Protein AF-A0A7X8ZEW9-F1 (afdb_monomer)

pLDDT: mean 89.28, std 10.48, range [47.88, 98.31]

Structure (mmCIF, N/CA/C/O backbone):
data_AF-A0A7X8ZEW9-F1
#
_entry.id   AF-A0A7X8ZEW9-F1
#
loop_
_atom_site.group_PDB
_atom_site.id
_atom_site.type_symbol
_atom_site.label_atom_id
_atom_site.label_alt_id
_atom_site.label_comp_id
_atom_site.label_asym_id
_atom_site.label_entity_id
_atom_site.label_seq_id
_atom_site.pdbx_PDB_ins_code
_atom_site.Cartn_x
_atom_site.Cartn_y
_atom_site.Cartn_z
_atom_site.occupancy
_atom_site.B_iso_or_equiv
_atom_site.auth_seq_id
_atom_site.auth_comp_id
_atom_site.auth_asym_id
_atom_site.auth_atom_id
_atom_site.pdbx_PDB_model_num
ATOM 1 N N . ILE A 1 1 ? 8.782 7.985 -11.694 1.00 92.25 1 ILE A N 1
ATOM 2 C CA . ILE A 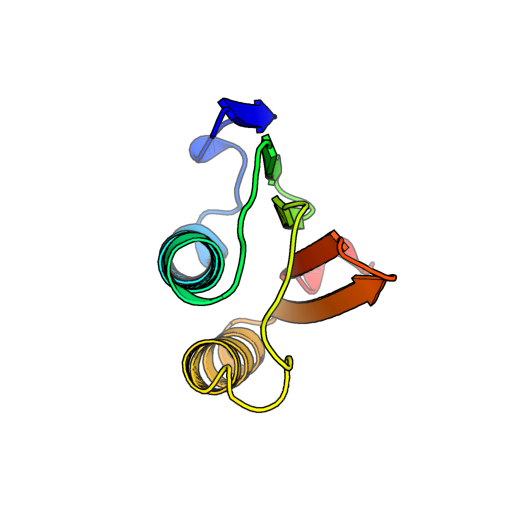1 1 ? 7.692 7.443 -10.858 1.00 92.25 1 ILE A CA 1
ATOM 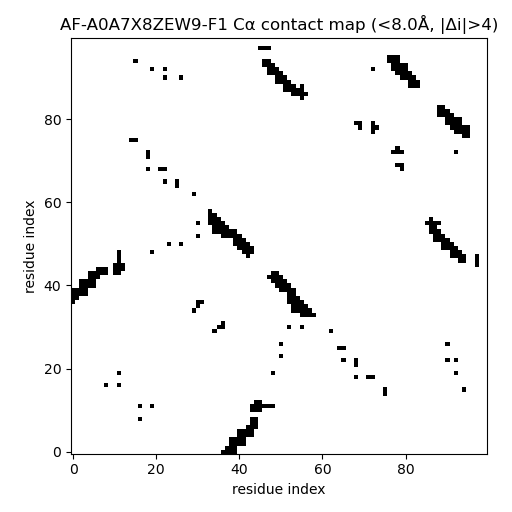3 C C . ILE A 1 1 ? 6.792 8.595 -10.441 1.00 92.25 1 ILE A C 1
ATOM 5 O O . ILE A 1 1 ? 7.290 9.540 -9.837 1.00 92.25 1 ILE A O 1
ATOM 9 N N . ILE A 1 2 ? 5.519 8.547 -10.815 1.00 97.56 2 ILE A N 1
ATOM 10 C CA . ILE A 1 2 ? 4.462 9.445 -10.342 1.00 97.56 2 ILE A CA 1
ATOM 11 C C . ILE A 1 2 ? 3.773 8.751 -9.164 1.00 97.56 2 ILE A C 1
ATOM 13 O O . ILE A 1 2 ? 3.508 7.555 -9.240 1.00 97.56 2 ILE A O 1
ATOM 17 N N . LEU A 1 3 ? 3.511 9.486 -8.083 1.00 97.56 3 LEU A N 1
ATOM 18 C CA . LEU A 1 3 ? 2.736 8.996 -6.944 1.00 97.56 3 LEU A CA 1
ATOM 19 C C . LEU A 1 3 ? 1.396 9.729 -6.904 1.00 97.56 3 LEU A C 1
ATOM 21 O O . LEU A 1 3 ? 1.367 10.939 -6.679 1.00 97.56 3 LEU A O 1
ATOM 25 N N . ASN A 1 4 ? 0.308 8.988 -7.080 1.00 98.25 4 ASN A N 1
ATOM 26 C CA . ASN A 1 4 ? -1.048 9.478 -6.876 1.00 98.25 4 ASN A CA 1
ATOM 27 C C . ASN A 1 4 ? -1.505 9.095 -5.469 1.00 98.25 4 ASN A C 1
ATOM 29 O O . ASN A 1 4 ? -1.360 7.947 -5.050 1.00 98.25 4 ASN A O 1
ATOM 33 N N . ILE A 1 5 ? -2.057 10.059 -4.737 1.00 97.88 5 ILE A N 1
ATOM 34 C CA . ILE A 1 5 ? -2.599 9.837 -3.396 1.00 97.88 5 ILE A CA 1
ATOM 35 C C . ILE A 1 5 ? -4.090 10.151 -3.429 1.00 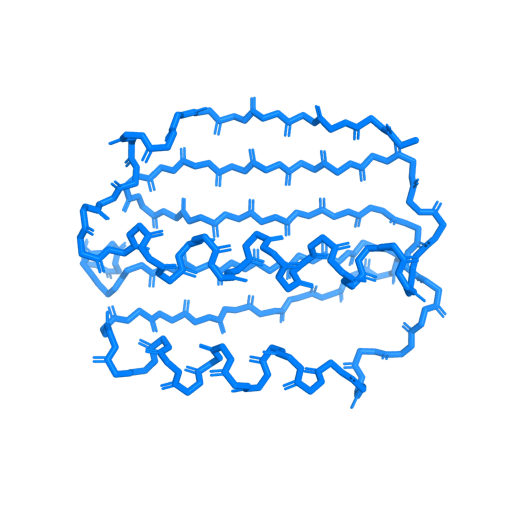97.88 5 ILE A C 1
ATOM 37 O O . ILE A 1 5 ? -4.501 11.225 -3.870 1.00 97.88 5 ILE A O 1
ATOM 41 N N . HIS A 1 6 ? -4.890 9.206 -2.952 1.00 98.00 6 HIS A N 1
ATOM 42 C CA . HIS A 1 6 ? -6.334 9.306 -2.830 1.00 98.00 6 HIS A CA 1
ATOM 43 C C . HIS A 1 6 ? -6.717 9.200 -1.350 1.00 98.00 6 HIS A C 1
ATOM 45 O O . HIS A 1 6 ? -6.465 8.167 -0.731 1.00 98.00 6 HIS A O 1
ATOM 51 N N . GLY A 1 7 ? -7.342 10.247 -0.808 1.00 96.81 7 GLY A N 1
ATOM 52 C CA . GLY A 1 7 ? -7.672 10.356 0.619 1.00 96.81 7 GLY A CA 1
ATOM 53 C C . GLY A 1 7 ? -6.542 10.962 1.456 1.00 96.81 7 GLY A C 1
ATOM 54 O O . GLY A 1 7 ? -5.521 11.401 0.921 1.00 96.81 7 GLY A O 1
ATOM 55 N N . ASP A 1 8 ? -6.742 10.992 2.770 1.00 95.75 8 ASP A N 1
ATOM 56 C CA . ASP A 1 8 ? -5.813 11.541 3.757 1.00 95.75 8 ASP A CA 1
ATOM 57 C C . ASP A 1 8 ? -5.413 10.490 4.808 1.00 95.75 8 ASP A C 1
ATOM 59 O O . ASP A 1 8 ? -6.135 9.535 5.091 1.00 95.75 8 ASP A O 1
ATOM 63 N N . ALA A 1 9 ? -4.252 10.670 5.441 1.00 93.44 9 ALA A N 1
ATOM 64 C CA . ALA A 1 9 ? -3.815 9.803 6.537 1.00 93.44 9 ALA A CA 1
ATOM 65 C C . ALA A 1 9 ? -4.797 9.803 7.726 1.00 93.44 9 ALA A C 1
ATOM 67 O O . ALA A 1 9 ? -4.870 8.826 8.474 1.00 93.44 9 ALA A O 1
ATOM 68 N N . LEU A 1 10 ? -5.551 10.889 7.906 1.00 95.31 10 LEU A N 1
ATOM 69 C CA . LEU A 1 10 ? -6.588 11.016 8.920 1.00 95.31 10 LEU A CA 1
ATOM 70 C C . LEU A 1 10 ? -7.853 10.218 8.589 1.00 95.31 10 LEU A C 1
ATOM 72 O O . LEU A 1 10 ? -8.566 9.866 9.529 1.00 95.31 10 LEU A O 1
ATOM 76 N N . ASP A 1 11 ? -8.078 9.869 7.319 1.00 95.75 11 ASP A N 1
ATOM 77 C CA . ASP A 1 11 ? -9.197 9.016 6.899 1.00 95.75 11 ASP A CA 1
ATOM 78 C C . ASP A 1 11 ? -8.984 7.552 7.304 1.00 95.75 11 ASP A C 1
ATOM 80 O O . ASP A 1 11 ? -9.937 6.781 7.352 1.00 95.75 11 ASP A O 1
ATOM 84 N N . VAL A 1 12 ? -7.746 7.156 7.620 1.00 94.88 12 VAL A N 1
ATOM 85 C CA . VAL A 1 12 ? -7.429 5.828 8.153 1.00 94.88 12 VAL A CA 1
ATOM 86 C C . VAL A 1 12 ? -7.801 5.758 9.632 1.00 94.88 12 VAL A C 1
ATOM 88 O O . VAL A 1 12 ? -7.424 6.632 10.427 1.00 94.88 12 VAL A O 1
ATOM 91 N N . GLU A 1 13 ? -8.477 4.673 10.013 1.00 91.25 13 GLU A N 1
ATOM 92 C CA . GLU A 1 13 ? -8.856 4.384 11.396 1.00 91.25 13 GLU A CA 1
ATOM 93 C C . GLU A 1 13 ? -7.645 4.491 12.342 1.00 91.25 13 GLU A C 1
ATOM 95 O O . GLU A 1 13 ? -6.601 3.890 12.064 1.00 91.25 13 GLU A O 1
ATOM 100 N N . PRO A 1 14 ? -7.738 5.210 13.481 1.00 90.88 14 PRO A N 1
ATOM 101 C CA . PRO A 1 14 ? -6.601 5.430 14.377 1.00 90.88 14 PRO A CA 1
ATOM 102 C C . PRO A 1 14 ? -5.881 4.147 14.800 1.00 90.88 14 PRO A C 1
ATOM 104 O O . PRO A 1 14 ? -4.651 4.123 14.834 1.00 90.88 14 PRO A O 1
ATOM 107 N N . ALA A 1 15 ? -6.637 3.074 15.051 1.00 88.62 15 ALA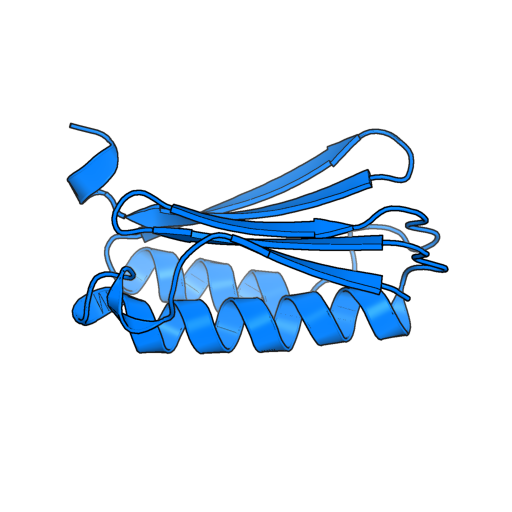 A N 1
ATOM 108 C CA . ALA A 1 15 ? -6.107 1.762 15.425 1.00 88.62 15 ALA A CA 1
ATOM 109 C C . ALA A 1 15 ? -5.239 1.115 14.328 1.00 88.62 15 ALA A C 1
ATOM 111 O O . ALA A 1 15 ? -4.429 0.240 14.618 1.00 88.62 15 ALA A O 1
ATOM 112 N N . GLN A 1 16 ? -5.383 1.552 13.076 1.00 90.38 16 GLN A N 1
ATOM 113 C CA . GLN A 1 16 ? -4.670 1.006 11.925 1.00 90.38 16 GLN A CA 1
ATOM 114 C C . GLN A 1 16 ? -3.564 1.905 11.388 1.00 90.38 16 GLN A C 1
ATOM 116 O O . GLN A 1 16 ? -2.764 1.442 10.578 1.00 90.38 16 GLN A O 1
ATOM 121 N N . ARG A 1 17 ? -3.483 3.171 11.811 1.00 93.00 17 ARG A N 1
ATOM 122 C CA . ARG A 1 17 ? -2.522 4.141 11.255 1.00 93.00 17 ARG A CA 1
ATOM 123 C C . ARG A 1 17 ? -1.075 3.676 11.359 1.00 93.00 17 ARG A C 1
ATOM 125 O O . ARG A 1 17 ? -0.304 3.881 10.425 1.00 93.00 17 ARG A O 1
ATOM 132 N N . GLU A 1 18 ? -0.710 3.020 12.460 1.00 93.19 18 GLU A N 1
ATOM 133 C CA . GLU A 1 18 ? 0.626 2.440 12.597 1.00 93.19 18 GLU A CA 1
ATOM 134 C C . GLU A 1 18 ? 0.852 1.350 11.544 1.00 93.19 18 GLU A C 1
ATOM 136 O O . GLU A 1 18 ? 1.794 1.428 10.760 1.00 93.19 18 GLU A O 1
ATOM 141 N N . LEU A 1 19 ? -0.048 0.373 11.447 1.00 93.25 19 LEU A N 1
ATOM 142 C CA . LEU A 1 19 ? 0.077 -0.713 10.480 1.00 93.25 19 LEU A CA 1
ATOM 143 C C . LEU A 1 19 ? 0.048 -0.213 9.023 1.00 93.25 19 LEU A C 1
ATOM 145 O O . LEU A 1 19 ? 0.804 -0.707 8.186 1.00 93.25 19 LEU A O 1
ATOM 149 N N . ALA A 1 20 ? -0.756 0.809 8.734 1.00 94.75 20 ALA A N 1
ATOM 150 C CA . ALA A 1 20 ? -0.796 1.496 7.450 1.00 94.75 20 ALA A CA 1
ATOM 151 C C . ALA A 1 20 ? 0.546 2.164 7.116 1.00 94.75 20 ALA A C 1
ATOM 153 O O . ALA A 1 20 ? 1.047 2.012 6.003 1.00 94.75 20 ALA A O 1
ATOM 154 N N . ALA A 1 21 ? 1.183 2.841 8.077 1.00 94.88 21 ALA A N 1
ATOM 155 C CA . ALA A 1 21 ? 2.502 3.441 7.874 1.00 94.88 21 ALA A CA 1
ATOM 156 C C . ALA A 1 21 ? 3.569 2.380 7.551 1.00 94.88 21 ALA A C 1
ATOM 158 O O . ALA A 1 21 ? 4.415 2.578 6.673 1.00 94.88 21 ALA A O 1
ATOM 159 N N . TRP A 1 22 ? 3.506 1.225 8.217 1.00 94.56 22 TRP A N 1
ATOM 160 C CA . TRP A 1 22 ? 4.389 0.098 7.920 1.00 94.56 22 TRP A CA 1
ATOM 161 C C . TRP A 1 22 ? 4.122 -0.484 6.530 1.00 94.56 22 TRP A C 1
ATOM 163 O O . TRP A 1 22 ? 5.078 -0.747 5.801 1.00 94.56 22 TRP A O 1
ATOM 173 N N . LEU A 1 23 ? 2.852 -0.628 6.134 1.00 94.50 23 LEU A N 1
ATOM 174 C CA . LEU A 1 23 ? 2.475 -1.040 4.781 1.00 94.50 23 LEU A CA 1
ATOM 175 C C . LEU A 1 23 ? 3.076 -0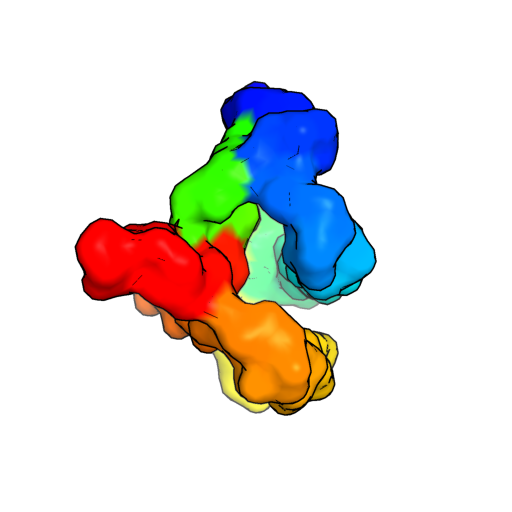.106 3.742 1.00 94.50 23 LEU A C 1
ATOM 177 O O . LEU A 1 23 ? 3.770 -0.584 2.851 1.00 94.50 23 LEU A O 1
ATOM 181 N N . VAL A 1 24 ? 2.870 1.207 3.872 1.00 95.50 24 VAL A N 1
ATOM 182 C CA . VAL A 1 24 ? 3.386 2.196 2.915 1.00 95.50 24 VAL A CA 1
ATOM 183 C C . VAL A 1 24 ? 4.909 2.115 2.823 1.00 95.50 24 VAL A C 1
ATOM 185 O O . VAL A 1 24 ? 5.459 2.111 1.722 1.00 95.50 24 VAL A O 1
ATOM 188 N N . ARG A 1 25 ? 5.609 1.978 3.955 1.00 94.19 25 ARG A N 1
ATOM 189 C CA . ARG A 1 25 ? 7.074 1.844 3.980 1.00 94.19 25 ARG A CA 1
ATOM 190 C C . ARG A 1 25 ? 7.561 0.582 3.262 1.00 94.19 25 ARG A C 1
ATOM 192 O O . ARG A 1 25 ? 8.472 0.658 2.431 1.00 94.19 25 ARG A O 1
ATOM 199 N N . GLU A 1 26 ? 6.988 -0.574 3.583 1.00 93.25 26 GLU A N 1
ATOM 200 C CA . GLU A 1 26 ? 7.383 -1.851 2.976 1.00 93.25 26 GLU A CA 1
ATOM 201 C C . GLU A 1 26 ? 7.012 -1.898 1.493 1.00 93.25 26 GLU A C 1
ATOM 203 O O . GLU A 1 26 ? 7.825 -2.283 0.655 1.00 93.25 26 GLU A O 1
ATOM 208 N N . ALA A 1 27 ? 5.818 -1.430 1.143 1.00 92.44 27 ALA A N 1
ATOM 209 C CA . ALA A 1 27 ? 5.350 -1.376 -0.229 1.00 92.44 27 ALA A CA 1
ATOM 210 C C . ALA A 1 27 ? 6.224 -0.433 -1.071 1.00 92.44 27 ALA A C 1
ATOM 212 O O . ALA A 1 27 ? 6.666 -0.822 -2.148 1.00 92.44 27 ALA A O 1
ATOM 213 N N . THR A 1 28 ? 6.583 0.748 -0.555 1.00 93.88 28 THR A N 1
ATOM 214 C CA . THR A 1 28 ? 7.513 1.675 -1.231 1.00 93.88 28 THR A CA 1
ATOM 215 C C . THR A 1 28 ? 8.877 1.026 -1.449 1.00 93.88 28 THR A C 1
ATOM 217 O O . THR A 1 28 ? 9.461 1.125 -2.526 1.00 93.88 28 THR A O 1
ATOM 220 N N . THR A 1 29 ? 9.382 0.306 -0.445 1.00 91.31 29 THR A N 1
ATOM 221 C CA . THR A 1 29 ? 10.646 -0.432 -0.567 1.00 91.31 29 THR A CA 1
ATOM 222 C C . THR A 1 29 ? 10.564 -1.499 -1.660 1.00 91.31 29 THR A C 1
ATOM 224 O O . THR A 1 29 ? 11.516 -1.664 -2.421 1.00 91.31 29 THR A O 1
ATOM 227 N N . ASN A 1 30 ? 9.431 -2.194 -1.772 1.00 89.81 30 ASN A N 1
ATOM 228 C CA . ASN A 1 30 ? 9.212 -3.198 -2.809 1.00 89.81 30 ASN A CA 1
ATOM 229 C C . ASN A 1 30 ? 9.165 -2.577 -4.205 1.00 89.81 30 ASN A C 1
ATOM 231 O O . ASN A 1 30 ? 9.831 -3.096 -5.098 1.00 89.81 30 ASN A O 1
ATOM 235 N N . VAL A 1 31 ? 8.462 -1.451 -4.376 1.00 91.38 31 VAL A N 1
ATOM 236 C CA . VAL A 1 31 ? 8.441 -0.693 -5.639 1.00 91.38 31 VAL A CA 1
ATOM 237 C C . VAL A 1 31 ? 9.870 -0.369 -6.070 1.00 91.38 31 VAL A C 1
ATOM 239 O O . VAL A 1 31 ? 10.309 -0.781 -7.139 1.00 91.38 31 VAL A O 1
ATOM 242 N N . LEU A 1 32 ? 10.645 0.279 -5.198 1.00 91.62 32 LEU A N 1
ATOM 243 C CA . LEU A 1 32 ? 11.996 0.737 -5.534 1.00 91.62 32 LEU A CA 1
ATOM 244 C C . LEU A 1 32 ? 13.002 -0.398 -5.783 1.00 91.62 32 LEU A C 1
ATOM 246 O O . LEU A 1 32 ? 14.039 -0.166 -6.399 1.00 91.62 32 LEU A O 1
ATOM 250 N N . ARG A 1 33 ? 12.749 -1.610 -5.272 1.00 89.06 33 ARG A N 1
ATOM 251 C CA . ARG A 1 33 ? 13.673 -2.753 -5.394 1.00 89.06 33 ARG A CA 1
ATOM 252 C C . ARG A 1 33 ? 13.296 -3.753 -6.478 1.00 89.06 33 ARG A C 1
ATOM 254 O O . ARG A 1 33 ? 14.167 -4.500 -6.923 1.00 89.06 33 ARG A O 1
ATOM 261 N N . HIS A 1 34 ? 12.016 -3.851 -6.818 1.00 88.44 34 HIS A N 1
ATOM 262 C CA . HIS A 1 34 ? 11.472 -4.973 -7.586 1.00 88.44 34 HIS A CA 1
ATOM 263 C C . HIS A 1 34 ? 10.577 -4.545 -8.751 1.00 88.44 34 HIS A C 1
ATOM 265 O O . HIS A 1 34 ? 9.926 -5.405 -9.351 1.00 88.44 34 HIS A O 1
ATOM 271 N N . SER A 1 35 ? 10.536 -3.253 -9.072 1.00 88.81 35 SER A N 1
ATOM 272 C CA . SER A 1 35 ? 9.792 -2.734 -10.215 1.00 88.81 35 SER A CA 1
ATOM 273 C C . SER A 1 35 ? 10.549 -1.626 -10.936 1.00 88.81 35 SER A C 1
ATOM 275 O O . SER A 1 35 ? 11.301 -0.878 -10.316 1.00 88.81 35 SER A O 1
ATOM 277 N N . ASP A 1 36 ? 10.268 -1.499 -12.227 1.00 93.56 36 ASP A N 1
ATOM 278 C CA . ASP A 1 36 ? 10.556 -0.324 -13.046 1.00 93.56 36 ASP A CA 1
ATOM 279 C C . ASP A 1 36 ? 9.292 0.553 -13.138 1.00 93.56 36 ASP A C 1
ATOM 281 O O . ASP A 1 36 ? 8.895 0.995 -14.215 1.00 93.56 36 ASP A O 1
ATOM 285 N N . ALA A 1 37 ? 8.614 0.750 -11.999 1.00 94.38 37 ALA A N 1
ATOM 286 C CA . ALA A 1 37 ? 7.318 1.419 -11.938 1.00 94.38 37 ALA A CA 1
ATOM 287 C C . ALA A 1 37 ? 7.368 2.834 -12.524 1.00 94.38 37 ALA A C 1
ATOM 289 O O . ALA A 1 37 ? 8.256 3.638 -12.217 1.00 94.38 37 ALA A O 1
ATOM 290 N N . THR A 1 38 ? 6.354 3.185 -13.305 1.00 96.69 38 THR A N 1
ATOM 291 C CA . THR A 1 38 ? 6.127 4.558 -13.755 1.00 96.69 38 THR A CA 1
ATOM 292 C C . THR A 1 38 ? 5.093 5.258 -12.887 1.00 96.69 38 THR A C 1
ATOM 294 O O . THR A 1 38 ? 5.229 6.465 -12.662 1.00 96.69 38 THR A O 1
ATOM 297 N N . THR A 1 39 ? 4.152 4.499 -12.317 1.00 97.44 39 THR A N 1
ATOM 298 C CA . THR A 1 39 ? 3.026 4.992 -11.522 1.00 97.44 39 THR A CA 1
ATOM 299 C C . THR A 1 39 ? 2.849 4.173 -10.246 1.00 97.44 39 THR A C 1
ATOM 301 O O . THR A 1 39 ? 2.940 2.947 -10.244 1.00 97.44 39 THR A O 1
ATOM 304 N N . VAL A 1 40 ? 2.575 4.870 -9.146 1.00 98.06 40 VAL A N 1
ATOM 305 C CA . VAL A 1 40 ? 2.156 4.282 -7.873 1.00 98.06 40 VAL A CA 1
ATOM 306 C C . VAL A 1 40 ? 0.882 4.980 -7.421 1.00 98.06 40 VAL A C 1
ATOM 308 O O . VAL A 1 40 ? 0.844 6.208 -7.371 1.00 98.06 40 VAL A O 1
ATOM 311 N N . ASP A 1 41 ? -0.127 4.209 -7.034 1.00 98.25 41 ASP A N 1
ATOM 312 C CA . ASP A 1 41 ? -1.373 4.722 -6.470 1.00 98.25 41 ASP A CA 1
ATOM 313 C C . ASP A 1 41 ? -1.484 4.300 -5.005 1.00 98.25 41 ASP A C 1
ATOM 315 O O . ASP A 1 41 ? -1.406 3.114 -4.677 1.00 98.25 41 ASP A O 1
ATOM 319 N N . LEU A 1 42 ? -1.676 5.278 -4.122 1.00 98.31 42 LEU A N 1
ATOM 320 C CA . LEU A 1 42 ? -1.931 5.086 -2.700 1.00 98.31 42 LEU A CA 1
ATOM 321 C C . LEU A 1 42 ? -3.354 5.542 -2.379 1.00 98.31 42 LEU A C 1
ATOM 323 O O . LEU A 1 42 ? -3.679 6.718 -2.508 1.00 98.31 42 LEU A O 1
ATOM 327 N N . HIS A 1 43 ? -4.189 4.618 -1.922 1.00 98.31 43 HIS A N 1
ATOM 328 C CA . HIS A 1 43 ? -5.524 4.894 -1.410 1.00 98.31 43 HIS A CA 1
ATOM 329 C C . HIS A 1 43 ? -5.548 4.765 0.110 1.00 98.31 43 HIS A C 1
ATOM 331 O O . HIS A 1 43 ? -5.109 3.754 0.664 1.00 98.31 43 HIS A O 1
ATOM 337 N N . LEU A 1 44 ? -6.090 5.788 0.762 1.00 97.94 44 LEU A N 1
ATOM 338 C CA . LEU A 1 44 ? -6.261 5.895 2.202 1.00 97.94 44 LEU A CA 1
ATOM 339 C C . LEU A 1 44 ? -7.743 6.115 2.496 1.00 97.94 44 LEU A C 1
ATOM 341 O O . LEU A 1 44 ? -8.366 7.033 1.967 1.00 97.94 44 LEU A O 1
ATOM 345 N N . SER A 1 45 ? -8.322 5.237 3.306 1.00 96.25 45 SER A N 1
ATOM 346 C CA . SER A 1 45 ? -9.708 5.338 3.750 1.00 96.25 45 SER A CA 1
ATOM 347 C C . SER A 1 45 ? -9.906 4.556 5.047 1.00 96.25 45 SER A C 1
ATOM 349 O O . SER A 1 45 ? -9.058 3.744 5.423 1.00 96.25 45 SER A O 1
ATOM 351 N N . ALA A 1 46 ? -11.060 4.731 5.689 1.00 93.38 46 ALA A N 1
ATOM 352 C CA . ALA A 1 46 ? -11.436 3.937 6.859 1.00 93.38 46 ALA A CA 1
ATOM 353 C C . ALA A 1 46 ? -11.663 2.456 6.500 1.00 93.38 46 ALA A C 1
ATOM 355 O O . ALA A 1 46 ? -11.499 1.568 7.333 1.00 93.38 46 ALA A O 1
ATOM 356 N N . GLY A 1 47 ? -12.039 2.188 5.244 1.00 92.31 47 GLY A N 1
ATOM 357 C CA . GLY A 1 47 ? -12.373 0.856 4.744 1.00 92.31 47 GLY A CA 1
ATOM 358 C C . GLY A 1 47 ? -11.174 0.033 4.280 1.00 92.31 47 GLY A C 1
ATOM 359 O O . GLY A 1 47 ? -11.226 -1.194 4.301 1.00 92.31 47 GLY A O 1
ATOM 360 N N . GLU A 1 48 ? -10.117 0.704 3.831 1.00 94.69 48 GLU A N 1
ATOM 361 C CA . GLU A 1 48 ? -8.964 0.092 3.180 1.00 94.69 48 GLU A CA 1
ATOM 362 C C . GLU A 1 48 ? -7.790 1.080 3.119 1.00 94.69 48 GLU A C 1
ATOM 364 O O . GLU A 1 48 ? -7.965 2.257 2.788 1.00 94.69 48 GLU A O 1
ATOM 369 N N . VAL A 1 49 ? -6.581 0.558 3.330 1.00 97.12 49 VAL A N 1
ATOM 370 C CA . VAL A 1 49 ? -5.338 1.171 2.850 1.00 97.12 49 VAL A CA 1
ATOM 371 C C . VAL A 1 49 ? -4.773 0.304 1.738 1.00 97.12 49 VAL A C 1
ATOM 373 O O . VAL A 1 49 ? -4.472 -0.869 1.953 1.00 97.12 49 VAL A O 1
ATOM 376 N N . ARG A 1 50 ? -4.608 0.869 0.544 1.00 97.56 50 ARG A N 1
ATOM 377 C CA . ARG A 1 50 ? -4.151 0.133 -0.638 1.00 97.56 50 ARG A CA 1
ATOM 378 C C . ARG A 1 50 ? -3.024 0.867 -1.328 1.00 97.56 50 ARG A C 1
ATOM 380 O O . ARG A 1 50 ? -3.135 2.057 -1.589 1.00 97.56 50 ARG A O 1
ATOM 387 N N . MET A 1 51 ? -1.977 0.133 -1.682 1.00 97.44 51 MET A N 1
ATOM 388 C CA . MET A 1 51 ? -0.922 0.634 -2.550 1.00 97.44 51 MET A CA 1
ATOM 389 C C . MET A 1 51 ? -0.776 -0.279 -3.762 1.00 97.44 51 MET A C 1
ATOM 391 O O . MET A 1 51 ? -0.681 -1.499 -3.605 1.00 97.44 51 MET A O 1
ATOM 395 N N . SER A 1 52 ? -0.759 0.305 -4.955 1.00 97.06 52 SER A N 1
ATOM 396 C CA . SER A 1 52 ? -0.547 -0.409 -6.212 1.00 97.06 52 SER A CA 1
ATOM 397 C C . SER A 1 52 ? 0.517 0.259 -7.067 1.00 97.06 52 SER A C 1
ATOM 399 O O . SER A 1 52 ? 0.688 1.472 -7.003 1.00 97.06 52 SER A O 1
ATOM 401 N N . ASN A 1 53 ? 1.233 -0.528 -7.863 1.00 96.44 53 ASN A N 1
ATOM 402 C CA . ASN A 1 53 ? 2.220 -0.031 -8.817 1.00 96.44 53 ASN A CA 1
ATOM 403 C C . ASN A 1 53 ? 2.257 -0.899 -10.078 1.00 96.44 53 ASN A C 1
ATOM 405 O O . ASN A 1 53 ? 1.915 -2.081 -10.024 1.00 96.44 53 ASN A O 1
ATOM 409 N N . ASP A 1 54 ? 2.695 -0.307 -11.185 1.00 95.50 54 ASP A N 1
ATOM 410 C CA . ASP A 1 54 ? 2.996 -0.980 -12.452 1.00 95.50 54 ASP A CA 1
ATOM 411 C C . ASP A 1 54 ? 4.463 -1.458 -12.513 1.00 95.50 54 ASP A C 1
ATOM 413 O O . ASP A 1 54 ? 5.248 -1.254 -11.577 1.00 95.50 54 ASP A O 1
ATOM 417 N N . GLY A 1 55 ? 4.845 -2.118 -13.612 1.00 93.62 55 GLY A N 1
ATOM 418 C CA . GLY A 1 55 ? 6.246 -2.384 -13.948 1.00 93.62 55 GLY A CA 1
ATOM 419 C C . GLY A 1 55 ? 6.977 -3.385 -13.046 1.00 93.62 55 GLY A C 1
ATOM 420 O O . GLY A 1 55 ? 8.191 -3.291 -12.880 1.00 93.62 55 GLY A O 1
ATOM 421 N N . VAL A 1 56 ? 6.289 -4.338 -12.418 1.00 91.44 56 VAL A N 1
ATOM 422 C CA . VAL A 1 56 ? 6.904 -5.302 -11.487 1.00 91.44 56 VAL A CA 1
ATOM 423 C C . VAL A 1 56 ? 7.752 -6.336 -12.233 1.00 91.44 56 VAL A C 1
ATOM 425 O O . VAL A 1 56 ? 7.236 -7.228 -12.909 1.00 91.44 56 VAL A O 1
ATOM 428 N N . THR A 1 57 ? 9.067 -6.286 -12.029 1.00 85.62 57 THR A N 1
ATOM 429 C CA . THR A 1 57 ? 10.052 -7.154 -12.696 1.00 85.62 57 THR A CA 1
ATOM 430 C C . THR A 1 57 ? 10.556 -8.300 -11.812 1.00 85.62 57 THR A C 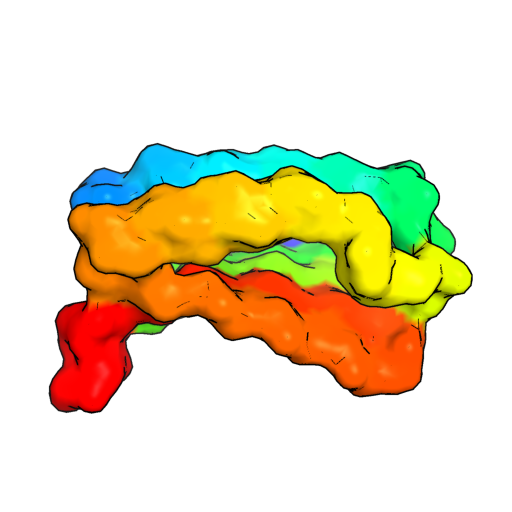1
ATOM 432 O O . THR A 1 57 ? 11.036 -9.314 -12.318 1.00 85.62 57 THR A O 1
ATOM 435 N N . GLY A 1 58 ? 10.416 -8.194 -10.484 1.00 71.88 58 GLY A N 1
ATOM 436 C CA . GLY A 1 58 ? 10.837 -9.222 -9.522 1.00 71.88 58 GLY A CA 1
ATOM 437 C C . GLY A 1 58 ? 9.779 -10.298 -9.229 1.00 71.88 58 GLY A C 1
ATOM 438 O O . GLY A 1 58 ? 8.581 -10.077 -9.386 1.00 71.88 58 GLY A O 1
ATOM 439 N N . ALA A 1 59 ? 10.197 -11.476 -8.750 1.00 65.50 59 ALA A N 1
ATOM 440 C CA . ALA A 1 59 ? 9.279 -12.518 -8.271 1.00 65.50 59 ALA A CA 1
ATOM 441 C C . ALA A 1 59 ? 8.732 -12.190 -6.862 1.00 65.50 59 ALA A C 1
ATOM 443 O O . ALA A 1 59 ? 9.503 -11.909 -5.944 1.00 65.50 59 ALA A O 1
ATOM 444 N N . VAL A 1 60 ? 7.410 -12.311 -6.666 1.00 60.50 60 VAL A N 1
ATOM 445 C CA . VAL A 1 60 ? 6.684 -12.010 -5.401 1.00 60.50 60 VAL A CA 1
ATOM 446 C C . VAL A 1 60 ? 7.196 -12.840 -4.206 1.00 60.50 60 VAL A C 1
ATOM 448 O O . VAL A 1 60 ? 7.069 -12.440 -3.051 1.00 60.50 60 VAL A O 1
ATOM 451 N N . GLY A 1 61 ? 7.836 -13.987 -4.462 1.00 55.19 61 GLY A N 1
ATOM 452 C CA . GLY A 1 61 ? 8.264 -14.947 -3.437 1.00 55.19 61 GLY A CA 1
ATOM 453 C C . GLY A 1 61 ? 9.364 -14.480 -2.469 1.00 55.19 61 GLY A C 1
ATOM 454 O O . GLY A 1 61 ? 9.632 -15.183 -1.501 1.00 55.19 61 GLY A O 1
ATOM 455 N N . LYS A 1 62 ? 9.999 -13.317 -2.685 1.00 55.28 62 LYS A N 1
ATOM 456 C CA . LYS A 1 62 ? 11.043 -12.762 -1.792 1.00 55.28 62 LYS A CA 1
ATOM 457 C C . LYS A 1 62 ? 10.604 -11.534 -0.985 1.00 55.28 62 LYS A C 1
ATOM 459 O O . LYS A 1 62 ? 11.446 -10.829 -0.438 1.00 55.28 62 LYS A O 1
ATOM 464 N N . LEU A 1 63 ? 9.302 -11.287 -0.856 1.00 63.97 63 LEU A N 1
ATOM 465 C CA . LEU A 1 63 ? 8.772 -10.153 -0.089 1.00 63.97 63 LEU A CA 1
ATOM 466 C C . LEU A 1 63 ? 8.717 -10.462 1.419 1.00 63.97 63 LEU A C 1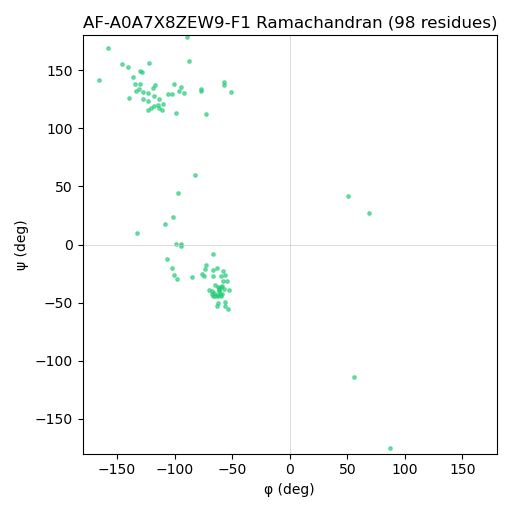
ATOM 468 O O . LEU A 1 63 ? 7.651 -10.439 2.032 1.00 63.97 63 LEU A O 1
ATOM 472 N N . SER A 1 64 ? 9.867 -10.766 2.029 1.00 67.81 64 SER A N 1
ATOM 473 C CA . SER A 1 64 ? 9.982 -11.077 3.466 1.00 67.81 64 SER A CA 1
ATOM 474 C C . SER A 1 64 ? 9.396 -9.980 4.366 1.00 67.81 64 SER A C 1
ATOM 476 O O . SER A 1 64 ? 8.824 -10.289 5.413 1.00 67.81 64 SER A O 1
ATOM 478 N N . GLY A 1 65 ? 9.459 -8.717 3.927 1.00 75.06 65 GLY A N 1
ATOM 479 C CA . GLY A 1 65 ? 8.846 -7.572 4.606 1.00 75.06 65 GLY A CA 1
ATOM 480 C C . GLY A 1 65 ? 7.321 -7.670 4.721 1.00 75.06 65 GLY A C 1
ATOM 481 O O . GLY A 1 65 ? 6.758 -7.374 5.776 1.00 75.06 65 GLY A O 1
ATOM 482 N N . LEU A 1 66 ? 6.639 -8.193 3.694 1.00 82.31 66 LEU A N 1
ATOM 483 C CA . LEU A 1 66 ? 5.185 -8.380 3.730 1.00 82.31 66 LEU A CA 1
ATOM 484 C C . LEU A 1 66 ? 4.768 -9.551 4.616 1.00 82.31 66 LEU A C 1
ATOM 486 O O . LEU A 1 66 ? 3.676 -9.523 5.168 1.00 82.31 66 LEU A O 1
ATOM 490 N N . SER A 1 67 ? 5.618 -10.562 4.802 1.00 83.75 67 SER A N 1
ATOM 491 C CA . SER A 1 67 ? 5.332 -11.651 5.746 1.00 83.75 67 SER A CA 1
ATOM 492 C C . SER A 1 67 ? 5.287 -11.150 7.191 1.00 83.75 67 SER A C 1
ATOM 494 O O . SER A 1 67 ? 4.355 -11.475 7.922 1.00 83.75 67 SER A O 1
ATOM 496 N N . ALA A 1 68 ? 6.240 -10.302 7.589 1.00 85.31 68 ALA A N 1
ATOM 497 C CA . ALA A 1 68 ? 6.208 -9.665 8.907 1.00 85.31 68 ALA A CA 1
ATOM 498 C C . ALA A 1 68 ? 5.009 -8.713 9.053 1.00 85.31 68 ALA A C 1
ATOM 500 O O . ALA A 1 68 ? 4.431 -8.597 10.132 1.00 85.31 68 ALA A O 1
ATOM 501 N N . LEU A 1 69 ? 4.620 -8.038 7.967 1.00 89.44 69 LEU A N 1
ATOM 502 C CA . LEU A 1 69 ? 3.441 -7.177 7.948 1.00 89.44 69 LEU A CA 1
ATOM 503 C C . LEU A 1 69 ? 2.135 -7.976 8.090 1.00 89.44 69 LEU A C 1
ATOM 505 O O . LEU A 1 69 ? 1.268 -7.553 8.847 1.00 89.44 69 LEU A O 1
ATOM 509 N N . ARG A 1 70 ? 2.019 -9.146 7.439 1.00 89.50 70 ARG A N 1
ATOM 510 C CA . ARG A 1 70 ? 0.877 -10.067 7.607 1.00 89.50 70 ARG A CA 1
ATOM 511 C C . ARG A 1 70 ? 0.697 -10.466 9.063 1.00 89.50 70 ARG A C 1
ATOM 513 O O . ARG A 1 70 ? -0.380 -10.288 9.607 1.00 89.50 70 ARG A O 1
ATOM 520 N N . GLN A 1 71 ? 1.778 -10.900 9.711 1.00 87.75 71 GLN A N 1
ATOM 521 C CA . GLN A 1 71 ? 1.724 -11.304 11.115 1.00 87.75 71 GLN A CA 1
ATOM 522 C C . GLN A 1 71 ? 1.259 -10.164 12.035 1.00 87.75 71 GLN A C 1
ATOM 524 O O . GLN A 1 71 ? 0.541 -10.406 12.999 1.00 87.75 71 GLN A O 1
ATOM 529 N N . ARG A 1 72 ? 1.657 -8.915 11.753 1.00 89.94 72 ARG A N 1
ATOM 530 C CA . ARG A 1 72 ? 1.163 -7.754 12.509 1.00 89.94 72 ARG A CA 1
ATOM 531 C C . ARG A 1 72 ? -0.308 -7.465 12.229 1.00 89.94 72 ARG A C 1
ATOM 533 O O . ARG A 1 72 ? -1.027 -7.129 13.161 1.00 89.94 72 ARG A O 1
ATOM 540 N N . ALA A 1 73 ? -0.747 -7.612 10.982 1.00 89.31 73 ALA A N 1
ATOM 541 C CA . ALA A 1 73 ? -2.142 -7.416 10.606 1.00 89.31 73 ALA A CA 1
ATOM 542 C C . ALA A 1 73 ? -3.075 -8.370 11.364 1.00 89.31 73 ALA A C 1
ATOM 544 O O . ALA A 1 73 ? -4.046 -7.905 11.961 1.00 89.31 73 ALA A O 1
ATOM 545 N N . ASP A 1 74 ? -2.696 -9.646 11.463 1.00 85.56 74 ASP A N 1
ATOM 546 C CA . ASP A 1 74 ? -3.462 -10.664 12.192 1.00 85.56 74 ASP A CA 1
ATOM 547 C C . ASP A 1 74 ? -3.649 -10.305 13.679 1.00 85.56 74 ASP A C 1
ATOM 549 O O . ASP A 1 74 ? -4.702 -10.550 14.264 1.00 85.56 74 ASP A O 1
ATOM 553 N N . VAL A 1 75 ? -2.647 -9.678 14.305 1.00 85.81 75 VAL A N 1
ATOM 554 C CA . VAL A 1 75 ? -2.724 -9.225 15.709 1.00 85.81 75 VAL A CA 1
ATOM 555 C C . VAL A 1 75 ? -3.576 -7.956 15.859 1.00 85.81 75 VAL A C 1
ATOM 557 O O . VAL A 1 75 ? -4.141 -7.711 16.923 1.00 85.81 75 VAL A O 1
ATOM 560 N 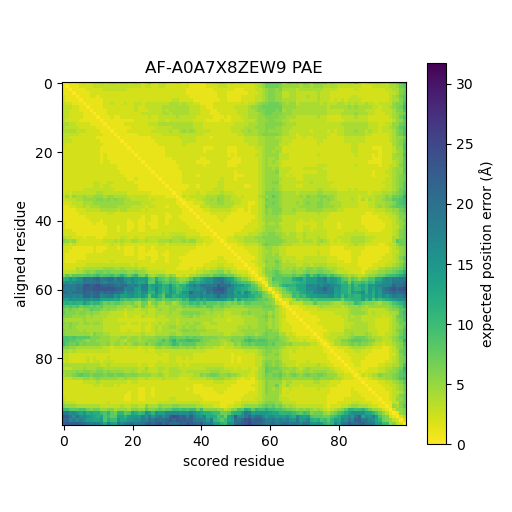N . SER A 1 76 ? -3.698 -7.155 14.800 1.00 83.25 76 SER A N 1
ATOM 561 C CA . SER A 1 76 ? -4.416 -5.875 14.776 1.00 83.25 76 SER A CA 1
ATOM 562 C C . SER A 1 76 ? -5.804 -5.963 14.127 1.00 83.25 76 SER A C 1
ATOM 564 O O . SER A 1 76 ? -6.301 -4.952 13.629 1.00 83.25 76 SER A O 1
ATOM 566 N N . GLN A 1 77 ? -6.429 -7.150 14.102 1.00 86.62 77 GLN A N 1
ATOM 567 C CA . GLN A 1 77 ? -7.774 -7.370 13.536 1.00 86.62 77 GLN A CA 1
ATOM 568 C C . GLN A 1 77 ? -7.916 -6.803 12.117 1.00 86.62 77 GLN A C 1
ATOM 570 O O . GLN A 1 77 ? -8.879 -6.113 11.770 1.00 86.62 77 GLN A O 1
ATOM 575 N N . SER A 1 78 ? -6.878 -7.000 11.312 1.00 91.31 78 SER A N 1
ATOM 576 C CA . SER A 1 78 ? -6.796 -6.482 9.957 1.00 91.31 78 SER A CA 1
ATOM 577 C C . SER A 1 78 ? -6.259 -7.568 9.042 1.00 91.31 78 SER A C 1
ATOM 579 O O . SER A 1 78 ? -5.376 -8.331 9.411 1.00 91.31 78 SER A O 1
ATOM 581 N N . THR A 1 79 ? -6.752 -7.626 7.815 1.00 93.00 79 THR A N 1
ATOM 582 C CA . THR A 1 79 ? -6.278 -8.585 6.818 1.00 93.00 79 THR A CA 1
ATOM 583 C C . THR A 1 79 ? -5.343 -7.891 5.839 1.00 93.00 79 THR A C 1
ATOM 585 O O . THR A 1 79 ? -5.697 -6.858 5.267 1.00 93.00 79 THR A O 1
ATOM 588 N N . LEU A 1 80 ? -4.162 -8.472 5.608 1.00 93.00 80 LEU A N 1
ATOM 589 C CA . LEU A 1 80 ? -3.259 -8.032 4.546 1.00 93.00 80 LEU A CA 1
ATOM 590 C C . LEU A 1 80 ? -3.408 -8.924 3.305 1.00 93.00 80 LEU A C 1
ATOM 592 O O . LEU A 1 80 ? -2.999 -10.088 3.303 1.00 93.00 80 LEU A O 1
ATOM 596 N N . LEU A 1 81 ? -3.920 -8.350 2.220 1.00 92.56 81 LEU A N 1
ATOM 597 C CA . LEU A 1 81 ? -4.018 -9.006 0.920 1.00 92.56 81 LEU A CA 1
ATOM 598 C C . LEU A 1 81 ? -2.891 -8.528 0.011 1.00 92.56 81 LEU A C 1
ATOM 600 O O . LEU A 1 81 ? -2.578 -7.342 -0.049 1.00 92.56 81 LEU A O 1
ATOM 604 N N . VAL A 1 82 ? -2.298 -9.460 -0.722 1.00 91.94 82 VAL A N 1
ATOM 605 C CA . VAL A 1 82 ? -1.292 -9.161 -1.740 1.00 91.94 82 VAL A CA 1
ATOM 606 C C . VAL A 1 82 ? -1.741 -9.838 -3.012 1.00 91.94 82 VAL A C 1
ATOM 608 O O . VAL A 1 82 ? -1.982 -11.043 -3.002 1.00 91.94 82 VAL A O 1
ATOM 611 N N . ASP A 1 83 ? -1.844 -9.059 -4.074 1.00 91.50 83 ASP A N 1
ATOM 612 C CA . ASP A 1 83 ? -2.232 -9.525 -5.390 1.00 91.50 83 ASP A CA 1
ATOM 613 C C . ASP A 1 83 ? -1.218 -9.055 -6.429 1.00 91.50 83 ASP A C 1
ATOM 615 O O . ASP A 1 83 ? -0.590 -7.999 -6.292 1.00 91.50 83 ASP A O 1
ATOM 619 N N . ARG A 1 84 ? -1.040 -9.870 -7.463 1.00 88.62 84 ARG A N 1
ATOM 620 C CA . ARG A 1 84 ? -0.253 -9.500 -8.629 1.00 88.62 84 ARG A CA 1
ATOM 621 C C . ARG A 1 84 ? -0.957 -10.009 -9.870 1.00 88.62 84 ARG A C 1
ATOM 623 O O . ARG A 1 84 ? -1.153 -11.214 -10.014 1.00 88.62 84 ARG A O 1
ATOM 630 N N . HIS A 1 85 ? -1.199 -9.094 -10.794 1.00 89.12 85 HIS A N 1
ATOM 631 C CA . HIS A 1 85 ? -1.700 -9.394 -12.120 1.00 89.12 85 HIS A CA 1
ATOM 632 C C . HIS A 1 85 ? -0.710 -8.837 -13.144 1.00 89.12 85 HIS A C 1
ATOM 634 O O . HIS A 1 85 ? -0.499 -7.632 -13.197 1.00 89.12 85 HIS A O 1
ATOM 640 N N . GLU A 1 86 ? -0.075 -9.716 -13.923 1.00 89.31 86 GLU A N 1
ATOM 641 C CA . GLU A 1 86 ? 0.964 -9.347 -14.900 1.00 89.31 86 GLU A CA 1
ATOM 642 C C . GLU A 1 86 ? 2.128 -8.556 -14.265 1.00 89.31 86 GLU A C 1
ATOM 644 O O . GLU A 1 86 ? 2.894 -9.101 -13.454 1.00 89.31 86 GLU A O 1
ATOM 649 N N . ASP A 1 87 ? 2.284 -7.289 -14.636 1.00 92.06 87 ASP A N 1
ATOM 650 C CA . ASP A 1 87 ? 3.270 -6.346 -14.115 1.00 92.06 87 ASP A CA 1
ATOM 651 C C . ASP A 1 87 ? 2.691 -5.402 -13.049 1.00 92.06 87 ASP A C 1
ATOM 653 O O . ASP A 1 87 ? 3.436 -4.608 -12.477 1.00 92.06 87 ASP A O 1
ATOM 657 N N . HIS A 1 88 ? 1.407 -5.529 -12.714 1.00 93.44 88 HIS A N 1
ATOM 658 C CA . HIS A 1 88 ? 0.772 -4.781 -11.641 1.00 93.44 88 HIS A CA 1
ATOM 659 C C . HIS A 1 88 ? 0.827 -5.538 -10.317 1.00 93.44 88 HIS A C 1
ATOM 661 O O . HIS A 1 88 ? 0.433 -6.702 -10.210 1.00 93.44 88 HIS A O 1
ATOM 667 N N . PHE A 1 89 ? 1.275 -4.849 -9.274 1.00 93.50 89 PHE A N 1
ATOM 668 C CA . PHE A 1 89 ? 1.297 -5.350 -7.906 1.00 93.50 89 PHE A CA 1
ATOM 669 C C . PHE A 1 89 ? 0.389 -4.499 -7.033 1.00 93.50 89 PHE A C 1
ATOM 671 O O . PHE A 1 89 ? 0.398 -3.276 -7.131 1.00 93.50 89 PHE A O 1
ATOM 678 N N . THR A 1 90 ? -0.387 -5.150 -6.169 1.00 95.31 90 THR A N 1
ATOM 679 C CA . THR A 1 90 ? -1.279 -4.488 -5.221 1.00 95.31 90 THR A CA 1
ATOM 680 C C . THR A 1 90 ? -1.120 -5.100 -3.838 1.00 95.31 90 THR A C 1
ATOM 682 O O . THR A 1 90 ? -1.193 -6.315 -3.661 1.00 95.31 90 THR A O 1
ATOM 685 N N . VAL A 1 91 ? -0.968 -4.248 -2.831 1.00 95.50 91 VAL A N 1
ATOM 686 C CA . VAL A 1 91 ? -1.065 -4.621 -1.420 1.00 95.50 91 VAL A CA 1
ATOM 687 C C . VAL A 1 91 ? -2.202 -3.849 -0.768 1.00 95.50 91 VAL A C 1
ATOM 689 O O . VAL A 1 91 ? -2.348 -2.647 -0.981 1.00 95.50 91 VAL A O 1
ATOM 692 N N . ARG A 1 92 ? -3.022 -4.551 0.013 1.00 95.94 92 ARG A N 1
ATOM 693 C CA . ARG A 1 92 ? -4.190 -3.999 0.700 1.00 95.94 92 ARG A CA 1
ATOM 694 C C . ARG A 1 92 ? -4.163 -4.380 2.163 1.00 95.94 92 ARG A C 1
ATOM 696 O O . ARG A 1 92 ? -3.883 -5.530 2.489 1.00 95.94 92 ARG A O 1
ATOM 703 N N . LEU A 1 93 ? -4.510 -3.431 3.012 1.00 95.38 93 LEU A N 1
ATOM 704 C CA . LEU A 1 93 ? -4.815 -3.628 4.414 1.00 95.38 93 LEU A CA 1
ATOM 705 C C . LEU A 1 93 ? -6.288 -3.302 4.626 1.00 95.38 93 LEU A C 1
ATOM 707 O O . LEU A 1 93 ? -6.714 -2.179 4.362 1.00 95.38 93 LEU A O 1
ATOM 711 N N . ILE A 1 94 ? -7.045 -4.287 5.095 1.00 94.56 94 ILE A N 1
ATOM 712 C CA . ILE A 1 94 ? -8.491 -4.181 5.285 1.00 94.56 94 ILE A CA 1
ATOM 713 C C . ILE A 1 94 ? -8.802 -4.425 6.769 1.00 94.56 94 ILE A C 1
ATOM 715 O O . ILE A 1 94 ? -8.505 -5.517 7.260 1.00 94.56 94 ILE A O 1
ATOM 719 N N . PRO A 1 95 ? -9.370 -3.454 7.509 1.00 90.44 95 PRO A N 1
ATOM 720 C CA . PRO A 1 95 ? -9.934 -3.706 8.835 1.00 90.44 95 PRO A CA 1
ATOM 721 C C . PRO A 1 95 ? -11.007 -4.792 8.810 1.00 90.44 95 PRO A C 1
ATOM 723 O O . PRO A 1 95 ? -11.881 -4.787 7.944 1.00 90.44 95 PRO A O 1
ATOM 726 N N . GLU A 1 96 ? -11.029 -5.660 9.821 1.00 83.69 96 GLU A N 1
ATOM 727 C CA . GLU A 1 96 ? -12.144 -6.598 10.018 1.00 83.69 96 GLU A CA 1
ATOM 728 C C . GLU A 1 96 ? -13.492 -5.871 10.168 1.00 83.69 96 GLU A C 1
ATOM 730 O O . GLU A 1 96 ? -14.518 -6.369 9.703 1.00 83.69 96 GLU A O 1
ATOM 735 N N . SER A 1 97 ? -13.487 -4.658 10.736 1.00 75.12 97 SER A N 1
ATOM 736 C CA . SER A 1 97 ? -14.657 -3.776 10.869 1.00 75.12 97 SER A CA 1
ATOM 737 C C . SER A 1 97 ? -15.343 -3.459 9.536 1.00 75.12 97 SER A C 1
ATOM 739 O O . SER A 1 97 ? -16.539 -3.190 9.524 1.00 75.12 97 SER A O 1
ATOM 741 N N . SER A 1 98 ? -14.602 -3.517 8.426 1.00 68.00 98 SER A N 1
ATOM 742 C CA . SER A 1 98 ? -15.071 -3.178 7.074 1.00 68.00 98 SER A CA 1
ATOM 743 C C . SER A 1 98 ? -15.558 -4.388 6.278 1.00 68.00 98 SER A C 1
ATOM 745 O O . SER A 1 98 ? -15.981 -4.249 5.135 1.00 68.00 98 SER A O 1
ATOM 747 N N . THR A 1 99 ? -15.488 -5.583 6.870 1.00 59.66 99 THR A N 1
ATOM 748 C CA . THR A 1 99 ? -15.983 -6.837 6.274 1.00 59.66 99 THR A CA 1
ATOM 749 C C . THR A 1 99 ? -17.419 -7.163 6.734 1.00 59.66 99 THR A C 1
ATOM 751 O O . THR A 1 99 ? -17.973 -8.186 6.336 1.00 59.66 99 THR A O 1
ATOM 754 N N . ARG A 1 100 ? -18.031 -6.315 7.575 1.00 47.88 100 ARG A N 1
ATOM 755 C CA . ARG A 1 100 ? -19.393 -6.479 8.114 1.00 47.88 100 ARG A CA 1
ATOM 756 C C . ARG A 1 100 ? -20.421 -5.569 7.461 1.00 47.88 100 ARG A C 1
ATOM 758 O O . ARG A 1 100 ? -20.058 -4.433 7.095 1.00 47.88 100 ARG A O 1
#

Radius of gyration: 12.82 Å; Cα contacts (8 Å, |Δi|>4): 181; chains: 1; bounding box: 33×26×31 Å

Nearest PDB structures (foldseek):
  5iul-assembly1_B  TM=7.380E-01  e=7.325E-06  Bacillus subtilis subsp. subtilis str. 168
  3ehh-assembly1_B  TM=7.624E-01  e=1.152E-05  Bacillus subtilis
  7ssi-assembly1_B  TM=7.153E-01  e=6.866E-06  Bacillus subtilis subsp. subtilis str. 168
  3ehh-assembly1_A  TM=7.355E-01  e=4.205E-05  Bacillus subtilis
  5ium-assembly1_A  TM=7.133E-01  e=1.934E-05  Bacillus subtilis subsp. subtilis str. 168

Sequence (100 aa):
IILNIHGDALDVEPAQRELAAWLVREATTNVLRHSDATTVDLHLSAGEVRMSNDGVTGAVGKLSGLSALRQRADVSQSTLLVDRHEDHFTVRLIPESSTR

Mean predicted aligned error: 4.29 Å

Secondary structure (DSSP, 8-state):
-EEEEES-GGGS-GGGHHHHHHHHHHHHHHHHHHB--SEEEEEE-SS-EEEEES-B-S-GGG-HHHHHHHHHHHHTTEEEEEEEETTEEEEEEEEGGGG-

Foldseek 3Di:
DDEAEADDLVQADPLCSVLLVLVVVLVVVCCVPFFPWPYWYFYHHNFKTKIKTFGGHDDPVPSVSVVVSQVVQVVSQWHWDWDDDDRMTMIMIGHVVNVD

Solvent-accessible surface area (backbone atoms only — not comparable to full-atom values): 5409 Å² total; per-residue (Å²): 108,48,77,47,76,42,72,43,81,81,43,26,46,78,92,44,43,64,61,49,53,52,48,54,54,49,51,51,52,46,45,77,73,32,29,73,38,56,44,3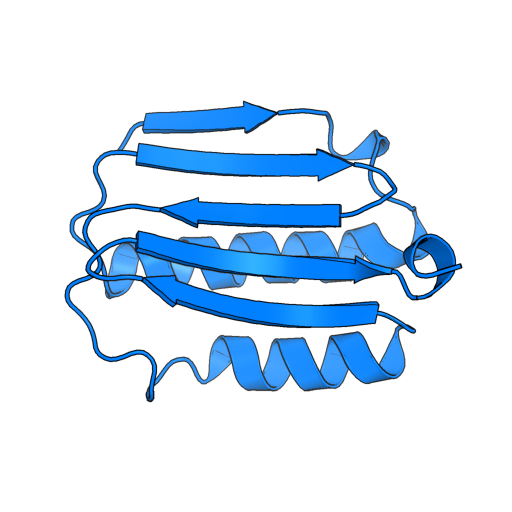2,44,37,38,37,31,63,58,36,39,34,42,34,34,38,43,43,76,54,74,78,92,73,51,64,66,56,55,59,48,36,59,50,22,64,76,64,57,23,49,62,50,77,51,74,58,91,38,34,41,37,42,36,40,32,43,55,81,59,77,110